Protein AF-A0A956PQV0-F1 (afdb_monomer_lite)

pLDDT: mean 82.9, std 17.8, range [40.22, 97.06]

Sequence (103 aa):
MRRLTGLWLLAAFLFLIIPAAASTWRSTSGNIFNFQPNGGVTVYHPNGTQSQGTWWWITQNQQFGYNLQGFNGHATVTLQPRGGAVVQWPGQRSEHWTMVSDK

Secondary structure (DSSP, 8-state):
--------SS-S----------EEEEETTS-EEEE-TTSEEEEE-TTS-EEEEEEEEEETTTEEEEEETT-SS-EEEEE-TTSEEEEE-TTS--EEEEEEEE-

Structure (mmCIF, N/CA/C/O backbone):
data_AF-A0A956PQV0-F1
#
_entry.id   AF-A0A956PQV0-F1
#
loop_
_atom_site.group_PDB
_atom_site.id
_atom_site.type_symbol
_atom_site.label_atom_id
_atom_site.label_alt_id
_atom_site.label_comp_id
_atom_site.label_asym_id
_atom_site.label_entity_id
_atom_site.label_seq_id
_atom_site.pdbx_PDB_ins_code
_atom_site.Cartn_x
_atom_site.Cartn_y
_atom_site.Cartn_z
_atom_site.occupancy
_atom_site.B_iso_or_equiv
_atom_site.auth_seq_id
_atom_site.auth_comp_id
_atom_site.auth_asym_id
_atom_site.auth_atom_id
_atom_site.pdbx_PDB_model_num
ATOM 1 N N . MET A 1 1 ? -56.948 23.143 13.965 1.00 40.22 1 MET A N 1
ATOM 2 C CA . MET A 1 1 ? -56.374 21.823 14.324 1.00 40.22 1 MET A CA 1
ATOM 3 C C . MET A 1 1 ? -55.228 21.548 13.350 1.00 40.22 1 MET A C 1
ATOM 5 O O . MET A 1 1 ? -55.480 21.579 12.160 1.00 40.22 1 MET A O 1
ATOM 9 N N . ARG A 1 2 ? -53.959 21.643 13.795 1.00 47.41 2 ARG A N 1
ATOM 10 C CA . ARG A 1 2 ? -52.979 20.524 13.873 1.00 47.41 2 ARG A CA 1
ATOM 11 C C . ARG A 1 2 ? -52.917 19.705 12.559 1.00 47.41 2 ARG A C 1
ATOM 13 O O . ARG A 1 2 ? -53.908 19.072 12.239 1.00 47.41 2 ARG A O 1
ATOM 20 N N . ARG A 1 3 ? -51.804 19.589 11.819 1.00 45.72 3 ARG A N 1
ATOM 21 C CA . ARG A 1 3 ? -50.404 19.377 12.245 1.00 45.72 3 ARG A CA 1
ATOM 22 C C . ARG A 1 3 ? -49.398 19.843 11.172 1.00 45.72 3 ARG A C 1
ATOM 24 O O . ARG A 1 3 ? -49.602 19.605 9.989 1.00 45.72 3 ARG A O 1
ATOM 31 N N . LEU A 1 4 ? -48.297 20.443 11.634 1.00 57.50 4 LEU A N 1
ATOM 32 C CA . LEU A 1 4 ? -46.980 20.421 10.985 1.00 57.50 4 LEU A CA 1
ATOM 33 C C . LEU A 1 4 ? -46.563 18.965 10.729 1.00 57.50 4 LEU A C 1
ATOM 35 O O . LEU A 1 4 ? -46.774 18.174 11.641 1.00 57.50 4 LEU A O 1
ATOM 39 N N . THR A 1 5 ? -45.946 18.654 9.580 1.00 56.94 5 THR A N 1
ATOM 40 C CA . THR A 1 5 ? -44.813 17.704 9.414 1.00 56.94 5 THR A CA 1
ATOM 41 C C . THR A 1 5 ? -44.688 17.258 7.957 1.00 56.94 5 THR A C 1
ATOM 43 O O . THR A 1 5 ? -45.496 16.473 7.474 1.00 56.94 5 THR A O 1
ATOM 46 N N . GLY A 1 6 ? -43.637 17.701 7.274 1.00 49.19 6 GLY A N 1
ATOM 47 C CA . GLY A 1 6 ? -43.245 17.132 5.980 1.00 49.19 6 GLY A CA 1
ATOM 48 C C . GLY A 1 6 ? -41.873 17.589 5.493 1.00 49.19 6 GLY A C 1
ATOM 49 O O . GLY A 1 6 ? -41.570 17.467 4.317 1.00 49.19 6 GLY A O 1
ATOM 50 N N . LEU A 1 7 ? -41.058 18.146 6.391 1.00 54.50 7 LEU A N 1
ATOM 51 C CA . LEU A 1 7 ? -39.759 18.740 6.091 1.00 54.50 7 LEU A CA 1
ATOM 52 C C . LEU A 1 7 ? -38.656 17.895 6.747 1.00 54.50 7 LEU A C 1
ATOM 54 O O . LEU A 1 7 ? -37.905 18.402 7.563 1.00 54.50 7 LEU A O 1
ATOM 58 N N . TRP A 1 8 ? -38.629 16.581 6.486 1.00 50.22 8 TRP A N 1
ATOM 59 C CA . TRP A 1 8 ? -37.704 15.658 7.175 1.00 50.22 8 TRP A CA 1
ATOM 60 C C . TRP A 1 8 ? -37.266 14.432 6.355 1.00 50.22 8 TRP A C 1
ATOM 62 O O . TRP A 1 8 ? -37.065 13.370 6.926 1.00 50.22 8 TRP A O 1
ATOM 72 N N . LEU A 1 9 ? -37.089 14.530 5.033 1.00 47.81 9 LEU A N 1
ATOM 73 C CA . LEU A 1 9 ? -36.516 13.409 4.253 1.00 47.81 9 LEU A CA 1
ATOM 74 C C . LEU A 1 9 ? -35.488 13.822 3.184 1.00 47.81 9 LE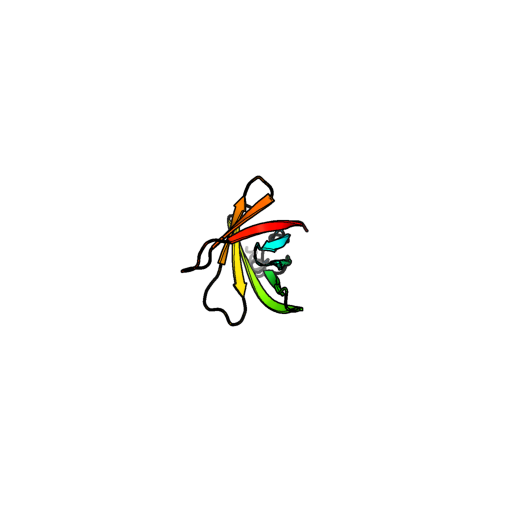U A C 1
ATOM 76 O O . LEU A 1 9 ? -35.174 13.039 2.297 1.00 47.81 9 LEU A O 1
ATOM 80 N N . LEU A 1 10 ? -34.905 15.021 3.288 1.00 47.31 10 LEU A N 1
ATOM 81 C CA . LEU A 1 10 ? -33.786 15.457 2.432 1.00 47.31 10 LEU A CA 1
ATOM 82 C C . LEU A 1 10 ? -32.481 15.668 3.225 1.00 47.31 10 LEU A C 1
ATOM 84 O O . LEU A 1 10 ? -31.657 16.504 2.878 1.00 47.31 10 LEU A O 1
ATOM 88 N N . ALA A 1 11 ? -32.302 14.923 4.319 1.00 49.47 11 ALA A N 1
ATOM 89 C CA . ALA A 1 11 ? -31.174 15.069 5.245 1.00 49.47 11 ALA A CA 1
ATOM 90 C C . ALA A 1 11 ? -30.426 13.745 5.503 1.00 49.47 11 ALA A C 1
ATOM 92 O O . ALA A 1 11 ? -29.937 13.518 6.604 1.00 49.47 11 ALA A O 1
ATOM 93 N N . ALA A 1 12 ? -30.348 12.853 4.509 1.00 47.56 12 ALA A N 1
ATOM 94 C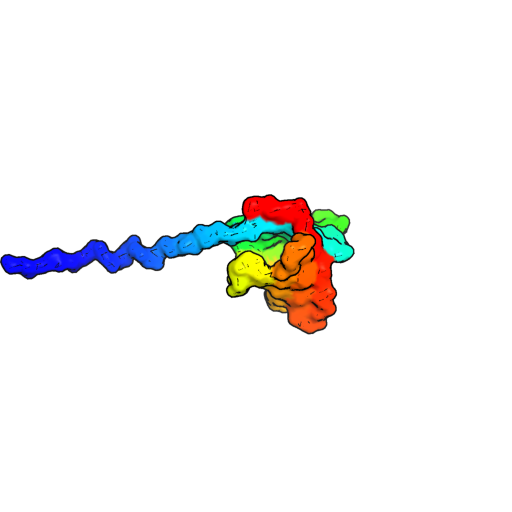 CA . ALA A 1 12 ? -29.678 11.552 4.651 1.00 47.56 12 ALA A CA 1
ATOM 95 C C . ALA A 1 12 ? -28.656 11.244 3.539 1.00 47.56 12 ALA A C 1
ATOM 97 O O . ALA A 1 12 ? -28.340 10.087 3.294 1.00 47.56 12 ALA A O 1
ATOM 98 N N . PHE A 1 13 ? -28.130 12.272 2.865 1.00 48.03 13 PHE A N 1
ATOM 99 C CA . PHE A 1 13 ? -27.017 12.137 1.911 1.00 48.03 13 PHE A CA 1
ATOM 100 C C . PHE A 1 13 ? -25.871 13.114 2.206 1.00 48.03 13 PHE A C 1
ATOM 102 O O . PHE A 1 13 ? -25.095 13.482 1.330 1.00 48.03 13 PHE A O 1
ATOM 109 N N . LEU A 1 14 ? -25.725 13.515 3.470 1.00 46.09 14 LEU A N 1
ATOM 110 C CA . LEU A 1 14 ? -24.415 13.911 3.968 1.00 46.09 14 LEU A CA 1
ATOM 111 C C . LEU A 1 14 ? -23.615 12.618 4.119 1.00 46.09 14 LEU A C 1
ATOM 113 O O . LEU A 1 14 ? -23.613 11.994 5.178 1.00 46.09 14 LEU A O 1
ATOM 117 N N . PHE A 1 15 ? -22.953 12.204 3.034 1.00 45.59 15 PHE A N 1
ATOM 118 C CA . PHE A 1 15 ? -21.694 11.486 3.173 1.00 45.59 15 PHE A CA 1
ATOM 119 C C . PHE A 1 15 ? -20.888 12.306 4.174 1.00 45.59 15 PHE A C 1
ATOM 121 O O . PHE A 1 15 ? -20.468 13.420 3.865 1.00 45.59 15 PHE A O 1
ATOM 128 N N . LEU A 1 16 ? -20.755 11.807 5.402 1.00 40.22 16 LEU A N 1
ATOM 129 C CA . LEU A 1 16 ? -19.700 12.241 6.293 1.00 40.22 16 LEU A CA 1
ATOM 130 C C . LEU A 1 16 ? -18.419 12.018 5.496 1.00 40.22 16 LEU A C 1
ATOM 132 O O . LEU A 1 16 ? -17.934 10.894 5.381 1.00 40.22 16 LEU A O 1
ATOM 136 N N . ILE A 1 17 ? -17.926 13.087 4.877 1.00 48.28 17 ILE A N 1
ATOM 137 C CA . ILE A 1 17 ? -16.591 13.159 4.313 1.00 48.28 17 ILE A CA 1
ATOM 138 C C . ILE A 1 17 ? -15.694 13.156 5.545 1.00 48.28 17 ILE A C 1
ATOM 140 O O . ILE A 1 17 ? -15.275 14.200 6.034 1.00 48.28 17 ILE A O 1
ATOM 144 N N . ILE A 1 18 ? -15.511 11.976 6.140 1.00 49.38 18 ILE A N 1
ATOM 145 C CA . ILE A 1 18 ? -14.479 11.773 7.141 1.00 49.38 18 ILE A CA 1
ATOM 146 C C . ILE A 1 18 ? -13.200 12.098 6.376 1.00 49.38 18 ILE A C 1
ATOM 148 O O . ILE A 1 18 ? -12.959 11.446 5.356 1.00 49.38 18 ILE A O 1
ATOM 152 N N . PRO A 1 19 ? -12.425 13.121 6.774 1.00 48.22 19 PRO A N 1
ATOM 153 C CA . PRO A 1 19 ? -11.162 13.408 6.121 1.00 48.22 19 PRO A CA 1
ATOM 154 C C . PRO A 1 19 ? -10.305 12.153 6.261 1.00 48.22 19 PRO A C 1
ATOM 156 O O . PRO A 1 19 ? -9.814 11.823 7.340 1.00 48.22 19 PRO A O 1
ATOM 159 N N . ALA A 1 20 ? -10.219 11.380 5.183 1.00 56.56 20 ALA A N 1
ATOM 160 C CA . ALA A 1 20 ? -9.394 10.200 5.143 1.00 56.56 20 ALA A CA 1
ATOM 161 C C . ALA A 1 20 ? -7.962 10.733 5.157 1.00 56.56 20 ALA A C 1
ATOM 163 O O . ALA A 1 20 ? -7.549 11.338 4.171 1.00 56.56 20 ALA A O 1
ATOM 164 N N . ALA A 1 21 ? -7.267 10.606 6.297 1.00 67.94 21 ALA A N 1
ATOM 165 C CA . ALA A 1 21 ? -5.922 11.148 6.478 1.00 67.94 21 ALA A CA 1
ATOM 166 C C . ALA A 1 21 ? -5.003 10.599 5.379 1.00 67.94 21 ALA A C 1
ATOM 168 O O . ALA A 1 21 ? -4.585 9.438 5.392 1.00 67.94 21 ALA A O 1
ATOM 169 N N . ALA A 1 22 ? -4.806 11.429 4.362 1.00 80.69 22 ALA A N 1
ATOM 170 C CA . ALA A 1 22 ? -4.087 11.096 3.158 1.00 80.69 22 ALA A CA 1
ATOM 171 C C . ALA A 1 22 ? -2.600 11.066 3.486 1.00 80.69 22 ALA A C 1
ATOM 173 O O . ALA A 1 22 ? -2.107 11.815 4.324 1.00 80.69 22 ALA A O 1
ATOM 174 N N . SER A 1 23 ? -1.869 10.157 2.862 1.00 89.62 23 SER A N 1
ATOM 175 C CA . SER A 1 23 ? -0.460 9.969 3.181 1.00 89.62 23 SER A CA 1
ATOM 176 C C . SER A 1 23 ? 0.282 9.384 1.997 1.00 89.62 23 SER A C 1
ATOM 178 O O . SER A 1 23 ? -0.298 8.758 1.105 1.00 89.62 23 SER A O 1
ATOM 180 N N . THR A 1 24 ? 1.586 9.613 1.987 1.00 93.88 24 THR A N 1
ATOM 181 C CA . THR A 1 24 ? 2.498 9.048 1.004 1.00 93.88 24 THR A CA 1
ATOM 182 C C . THR A 1 24 ? 3.388 8.030 1.695 1.00 93.88 24 THR A C 1
ATOM 184 O O . THR A 1 24 ? 4.023 8.343 2.700 1.00 93.88 24 THR A O 1
ATOM 187 N N . TRP A 1 25 ? 3.467 6.823 1.143 1.00 94.75 25 TRP A N 1
ATOM 188 C CA . TRP A 1 25 ? 4.261 5.722 1.685 1.00 94.75 25 TRP A CA 1
ATOM 189 C C . TRP A 1 25 ? 5.243 5.200 0.654 1.00 94.75 25 TRP A C 1
ATOM 191 O O . TRP A 1 25 ? 4.946 5.152 -0.538 1.00 94.75 25 TRP A O 1
ATOM 201 N N . ARG A 1 26 ? 6.405 4.754 1.120 1.00 95.06 26 ARG A N 1
ATOM 202 C CA . ARG A 1 26 ? 7.395 4.063 0.300 1.00 95.06 26 ARG A CA 1
ATOM 203 C C . ARG A 1 26 ? 7.522 2.619 0.756 1.00 95.06 26 ARG A C 1
ATOM 205 O O . ARG A 1 26 ? 7.795 2.361 1.925 1.00 95.06 26 ARG A O 1
ATOM 212 N N . SER A 1 27 ? 7.363 1.699 -0.184 1.00 94.31 27 SER A N 1
ATOM 213 C CA . SER A 1 27 ? 7.609 0.270 0.030 1.00 94.31 27 SER A CA 1
ATOM 214 C C . SER A 1 27 ? 9.097 -0.076 -0.021 1.00 94.31 27 SER A C 1
ATOM 216 O O . SER A 1 27 ? 9.897 0.638 -0.632 1.00 94.31 27 SER A O 1
ATOM 218 N N . THR A 1 28 ? 9.468 -1.217 0.563 1.00 92.19 28 THR A N 1
ATOM 219 C CA . THR A 1 28 ? 10.821 -1.793 0.460 1.00 92.19 28 THR A CA 1
ATOM 220 C C . THR A 1 28 ? 11.240 -2.093 -0.979 1.00 92.19 28 THR A C 1
ATOM 222 O O . THR A 1 28 ? 12.423 -2.004 -1.293 1.00 92.19 28 THR A O 1
ATOM 225 N N . SER A 1 29 ? 10.288 -2.396 -1.866 1.00 90.31 29 SER A N 1
ATOM 226 C CA . SER A 1 29 ? 10.520 -2.603 -3.303 1.00 90.31 29 SER A CA 1
ATOM 227 C C . SER A 1 29 ? 10.687 -1.296 -4.091 1.00 90.31 29 SER A C 1
ATOM 229 O O . SER A 1 29 ? 10.971 -1.323 -5.286 1.00 90.31 29 SER A O 1
ATOM 231 N N . GLY A 1 30 ? 10.547 -0.140 -3.435 1.00 91.69 30 GLY A N 1
ATOM 232 C CA . GLY A 1 30 ? 10.771 1.176 -4.029 1.00 91.69 30 GLY A CA 1
ATOM 233 C C . GLY A 1 30 ? 9.539 1.813 -4.669 1.00 91.69 30 GLY A C 1
ATOM 234 O O . GLY A 1 30 ? 9.642 2.945 -5.134 1.00 91.69 30 GLY A O 1
ATOM 235 N N . ASN A 1 31 ? 8.377 1.153 -4.655 1.00 95.56 31 ASN A N 1
ATOM 236 C CA . ASN A 1 31 ? 7.122 1.778 -5.077 1.00 95.56 31 ASN A CA 1
ATOM 237 C C . ASN A 1 31 ? 6.710 2.886 -4.098 1.00 95.56 31 ASN A C 1
ATOM 239 O O . ASN A 1 31 ? 6.861 2.718 -2.880 1.00 95.56 31 ASN A O 1
ATOM 2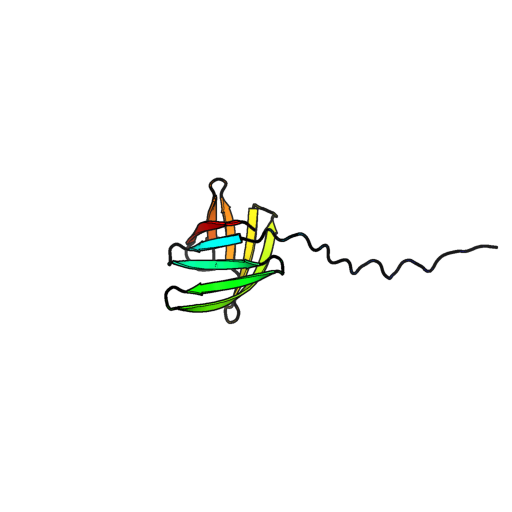43 N N . ILE A 1 32 ? 6.143 3.971 -4.628 1.00 96.69 32 ILE A N 1
ATOM 244 C CA . ILE A 1 32 ? 5.579 5.082 -3.852 1.00 96.69 32 ILE A CA 1
ATOM 245 C C . ILE A 1 32 ? 4.057 5.045 -3.970 1.00 96.69 32 ILE A C 1
ATOM 247 O O . ILE A 1 32 ? 3.521 5.137 -5.069 1.00 96.69 32 ILE A O 1
ATOM 251 N N . PHE A 1 33 ? 3.370 4.950 -2.838 1.00 96.38 33 PHE A N 1
ATOM 252 C CA . PHE A 1 33 ? 1.916 4.938 -2.734 1.00 96.38 33 PHE A CA 1
ATOM 253 C C . PHE A 1 33 ? 1.442 6.303 -2.259 1.00 96.38 33 PHE A C 1
ATOM 255 O O . PHE A 1 33 ? 1.788 6.729 -1.162 1.00 96.38 33 PHE A O 1
ATOM 262 N N . ASN A 1 34 ? 0.655 6.985 -3.081 1.00 95.56 34 ASN A N 1
ATOM 263 C CA . ASN A 1 34 ? 0.071 8.284 -2.784 1.00 95.56 34 ASN A CA 1
ATOM 264 C C . ASN A 1 34 ? -1.434 8.112 -2.557 1.00 95.56 34 ASN A C 1
ATOM 266 O O . ASN A 1 34 ? -2.199 7.988 -3.520 1.00 95.56 34 ASN A O 1
ATOM 270 N N . PHE A 1 35 ? -1.843 8.087 -1.290 1.00 94.50 35 PHE A N 1
ATOM 271 C CA . PHE A 1 35 ? -3.242 8.011 -0.879 1.00 94.50 35 PHE A CA 1
ATOM 272 C C . PHE A 1 35 ? -3.840 9.414 -0.829 1.00 94.50 35 PHE A C 1
ATOM 274 O O . PHE A 1 35 ? -3.221 10.348 -0.320 1.00 94.50 35 PHE A O 1
ATOM 281 N N . GLN A 1 36 ? -5.036 9.573 -1.385 1.00 93.06 36 GLN A N 1
ATOM 282 C CA . GLN A 1 36 ? -5.704 10.859 -1.566 1.00 93.06 36 GLN A CA 1
ATOM 283 C C . GLN A 1 36 ? -6.964 10.944 -0.689 1.00 93.06 36 GLN A C 1
ATOM 285 O O . GLN A 1 36 ? -7.642 9.930 -0.522 1.00 93.06 36 GLN A O 1
ATOM 290 N N . PRO A 1 37 ? -7.349 12.131 -0.181 1.00 88.94 37 PRO A N 1
ATOM 291 C CA . PRO A 1 37 ? -8.511 12.261 0.709 1.00 88.94 37 PRO A CA 1
ATOM 292 C C . PRO A 1 37 ? -9.841 11.824 0.078 1.00 88.94 37 PRO A C 1
ATOM 294 O O . PRO A 1 37 ? -10.783 11.487 0.785 1.00 88.94 37 PRO A O 1
ATOM 297 N N . ASN A 1 38 ? -9.918 11.812 -1.255 1.00 88.31 38 ASN A N 1
ATOM 298 C CA . ASN A 1 38 ? -11.083 11.368 -2.025 1.00 88.31 38 ASN A CA 1
ATOM 299 C C . ASN A 1 38 ? -11.223 9.831 -2.114 1.00 88.31 38 ASN A C 1
ATOM 301 O O . ASN A 1 38 ? -12.083 9.351 -2.847 1.00 88.31 38 ASN A O 1
ATOM 305 N N . GLY A 1 39 ? -10.367 9.061 -1.433 1.00 91.06 39 GLY A N 1
ATOM 306 C CA . GLY A 1 39 ? -10.369 7.596 -1.487 1.00 91.06 39 GLY A CA 1
ATOM 307 C C . GLY A 1 39 ? -9.605 7.008 -2.676 1.00 91.06 39 GLY A C 1
ATOM 308 O O . GLY A 1 39 ? -9.611 5.794 -2.857 1.00 91.06 39 GLY A O 1
ATOM 309 N N . GLY A 1 40 ? -8.924 7.826 -3.483 1.00 95.69 40 GLY A N 1
ATOM 310 C CA . GLY A 1 40 ? -8.050 7.366 -4.563 1.00 95.69 40 GLY A CA 1
ATOM 311 C C . GLY A 1 40 ? -6.645 7.008 -4.078 1.00 95.69 40 GLY A C 1
ATOM 312 O O . GLY A 1 40 ? -6.110 7.638 -3.164 1.00 95.69 40 GLY A O 1
ATOM 313 N N . VAL A 1 41 ? -6.019 6.014 -4.707 1.00 96.06 41 VAL A N 1
ATOM 314 C CA . VAL A 1 41 ? -4.584 5.738 -4.555 1.00 96.06 41 VAL A CA 1
ATOM 315 C C . VAL A 1 41 ? -3.903 5.730 -5.917 1.00 96.06 41 VAL A C 1
ATOM 317 O O . VAL A 1 41 ? -4.423 5.183 -6.890 1.00 96.06 41 VAL A O 1
ATOM 320 N N . THR A 1 42 ? -2.717 6.328 -5.979 1.00 97.06 42 THR A N 1
ATOM 321 C CA . THR A 1 42 ? -1.811 6.233 -7.126 1.00 97.06 42 THR A CA 1
ATOM 322 C C . THR A 1 42 ? -0.501 5.612 -6.673 1.00 97.06 42 THR A C 1
ATOM 324 O O . THR A 1 42 ? 0.073 6.042 -5.673 1.00 97.06 42 THR A O 1
ATOM 327 N N . VAL A 1 43 ? -0.027 4.609 -7.404 1.00 96.88 43 VAL A N 1
ATOM 328 C CA . VAL A 1 43 ? 1.242 3.926 -7.145 1.00 96.88 43 VAL A CA 1
ATOM 329 C C . VAL A 1 43 ? 2.220 4.282 -8.249 1.00 96.88 43 VAL A C 1
ATOM 331 O O . VAL A 1 43 ? 1.926 4.052 -9.419 1.00 96.88 43 VAL A O 1
ATOM 334 N N . TYR A 1 44 ? 3.376 4.820 -7.879 1.00 96.94 44 TYR A N 1
ATOM 335 C CA . TYR A 1 44 ? 4.489 5.077 -8.788 1.00 96.94 44 TYR A CA 1
ATOM 336 C C . TYR A 1 44 ? 5.506 3.952 -8.655 1.00 96.94 44 TYR A C 1
ATOM 338 O O . TYR A 1 44 ? 6.042 3.714 -7.567 1.00 96.94 44 TYR A O 1
ATOM 346 N N . HIS A 1 45 ? 5.763 3.262 -9.760 1.00 96.38 45 HIS A N 1
ATOM 347 C CA . HIS A 1 45 ? 6.685 2.139 -9.806 1.00 96.38 45 HIS A CA 1
ATOM 348 C C . HIS A 1 45 ? 8.108 2.603 -10.161 1.00 96.38 45 HIS A C 1
ATOM 350 O O . HIS A 1 45 ? 8.267 3.562 -10.920 1.00 96.38 45 HIS A O 1
ATOM 356 N N . PRO A 1 46 ? 9.165 1.907 -9.695 1.00 94.94 46 PRO A N 1
ATOM 357 C CA . PRO A 1 46 ? 10.554 2.243 -10.032 1.00 94.94 46 PRO A CA 1
ATOM 358 C C . PRO A 1 46 ? 10.863 2.254 -11.536 1.00 94.94 46 PRO A C 1
ATOM 360 O O . PRO A 1 46 ? 11.787 2.931 -11.971 1.00 94.94 46 PRO A O 1
ATOM 363 N N . ASN A 1 47 ? 10.086 1.520 -12.336 1.00 95.06 47 ASN A N 1
ATOM 364 C CA . ASN A 1 47 ? 10.209 1.479 -13.795 1.00 95.06 47 ASN A CA 1
ATOM 365 C C . ASN A 1 47 ? 9.524 2.668 -14.507 1.00 95.06 47 ASN A C 1
ATOM 367 O O . ASN A 1 47 ? 9.437 2.669 -15.732 1.00 95.06 47 ASN A O 1
ATOM 371 N N . GLY A 1 48 ? 8.993 3.644 -13.762 1.00 93.69 48 GLY A N 1
ATOM 372 C CA . GLY A 1 48 ? 8.318 4.830 -14.295 1.00 93.69 48 GLY A CA 1
ATOM 373 C C . GLY A 1 48 ? 6.837 4.640 -14.639 1.00 93.69 48 GLY A C 1
ATOM 374 O O . GLY A 1 48 ? 6.174 5.608 -15.007 1.00 93.69 48 GLY A O 1
ATOM 375 N N . THR A 1 49 ? 6.291 3.428 -14.502 1.00 96.50 49 THR A N 1
ATOM 376 C CA . THR A 1 49 ? 4.857 3.174 -14.719 1.00 96.50 49 THR A CA 1
ATOM 377 C C . THR A 1 49 ? 4.016 3.566 -13.505 1.00 96.50 49 THR A C 1
ATOM 379 O O . THR A 1 49 ? 4.537 3.787 -12.406 1.00 96.50 49 THR A O 1
ATOM 382 N N . GLN A 1 50 ? 2.698 3.654 -13.702 1.00 96.69 50 GLN A N 1
ATOM 383 C CA . GLN A 1 50 ? 1.750 3.997 -12.647 1.00 96.69 50 GLN A CA 1
ATOM 384 C C . GLN A 1 50 ? 0.581 3.019 -12.603 1.00 96.69 50 GLN A C 1
ATOM 386 O O . GLN A 1 50 ? 0.069 2.612 -13.645 1.00 96.69 50 GLN A O 1
ATOM 391 N N . SER A 1 51 ? 0.131 2.718 -11.387 1.00 96.44 51 SER A N 1
ATOM 392 C CA . SER A 1 51 ? -1.119 2.002 -11.125 1.00 96.44 51 SER A CA 1
ATOM 393 C C . SER A 1 51 ? -2.069 2.887 -10.329 1.00 96.44 51 SER A C 1
ATOM 395 O O . SER A 1 51 ? -1.639 3.734 -9.544 1.00 96.44 51 SER A O 1
ATOM 397 N N . GLN A 1 52 ? -3.371 2.695 -10.518 1.00 97.06 52 GLN A N 1
ATOM 398 C CA . GLN A 1 52 ? -4.409 3.454 -9.822 1.00 97.06 52 GLN A CA 1
ATOM 399 C C . GLN A 1 52 ? -5.352 2.520 -9.080 1.00 97.06 52 GLN A C 1
ATOM 401 O O . GLN A 1 52 ? -5.464 1.340 -9.410 1.00 97.06 52 GLN A O 1
ATOM 406 N N . GLY A 1 53 ? -6.038 3.049 -8.077 1.00 96.00 53 GLY A N 1
ATOM 407 C CA . GLY A 1 53 ? -6.897 2.251 -7.227 1.00 96.00 53 GLY A CA 1
ATOM 408 C C . GLY A 1 53 ? -7.735 3.070 -6.264 1.00 96.00 53 GLY A C 1
ATOM 409 O O . GLY A 1 53 ? -7.784 4.301 -6.337 1.00 96.00 53 GLY A O 1
ATOM 410 N N . THR A 1 54 ? -8.355 2.364 -5.330 1.00 95.38 54 THR A N 1
ATOM 411 C CA . THR A 1 54 ? -9.124 2.946 -4.231 1.00 95.38 54 THR A CA 1
ATOM 412 C C . THR A 1 54 ? -8.576 2.496 -2.885 1.00 95.38 54 THR A C 1
ATOM 414 O O . THR A 1 54 ? -7.926 1.454 -2.779 1.00 95.38 54 THR A O 1
ATOM 417 N N . TRP A 1 55 ? -8.833 3.281 -1.846 1.00 94.94 55 TRP A N 1
ATOM 418 C CA . TRP A 1 55 ? -8.468 2.961 -0.472 1.00 94.94 55 TRP A CA 1
ATOM 419 C C . TRP A 1 55 ? -9.535 3.440 0.512 1.00 94.94 55 TRP A C 1
ATOM 421 O O . TRP A 1 55 ? -10.354 4.306 0.198 1.00 94.94 55 TRP A O 1
ATOM 431 N N . TRP A 1 56 ? -9.535 2.847 1.701 1.00 92.88 56 TRP A N 1
ATOM 432 C CA . TRP A 1 56 ? -10.485 3.147 2.769 1.00 92.88 56 TRP A CA 1
ATOM 433 C C . TRP A 1 56 ? -9.887 2.808 4.133 1.00 92.88 56 TRP A C 1
ATOM 435 O O . TRP A 1 56 ? -9.071 1.895 4.258 1.00 92.88 56 TRP A O 1
ATOM 445 N N . TRP A 1 57 ? -10.324 3.499 5.184 1.00 91.88 57 TRP A N 1
ATOM 446 C CA . TRP A 1 57 ? -10.005 3.090 6.550 1.00 91.88 57 TRP A CA 1
ATOM 447 C C . TRP A 1 57 ? -10.763 1.812 6.918 1.00 91.88 57 TRP A C 1
ATOM 449 O O . TRP A 1 57 ? -11.965 1.709 6.690 1.00 91.88 57 TRP A O 1
ATOM 459 N N . ILE A 1 58 ? -10.053 0.854 7.512 1.00 91.94 58 ILE A N 1
ATOM 460 C CA . ILE A 1 58 ? -10.638 -0.310 8.191 1.00 91.94 58 ILE A CA 1
ATOM 461 C C . ILE A 1 58 ? -10.864 0.074 9.656 1.00 91.94 58 ILE A C 1
ATOM 463 O O . ILE A 1 58 ? -11.984 0.017 10.155 1.00 91.94 58 ILE A O 1
ATOM 467 N N . THR A 1 59 ? -9.802 0.571 10.296 1.00 90.31 59 THR A N 1
ATOM 468 C CA . THR A 1 59 ? -9.813 1.145 11.644 1.00 90.31 59 THR A CA 1
ATOM 469 C C . THR A 1 59 ? -9.082 2.478 11.596 1.00 90.31 59 THR A C 1
ATOM 471 O O . THR A 1 59 ? -7.896 2.531 11.262 1.00 90.31 59 THR A O 1
ATOM 474 N N . GLN A 1 60 ? -9.782 3.566 11.910 1.00 84.38 60 GLN A N 1
ATOM 475 C CA . GLN A 1 60 ? -9.264 4.924 11.755 1.00 84.38 60 GLN A CA 1
ATOM 476 C C . GLN A 1 60 ? -7.908 5.107 12.455 1.00 84.38 60 GLN A C 1
ATOM 478 O O . GLN A 1 60 ? -7.741 4.727 13.613 1.00 84.38 60 GLN A O 1
ATOM 483 N N . ASN A 1 61 ? -6.937 5.681 11.738 1.00 82.69 61 ASN A N 1
ATOM 484 C CA . ASN A 1 61 ? -5.568 5.940 12.206 1.00 82.69 61 ASN A CA 1
ATOM 485 C C . ASN A 1 61 ? -4.776 4.696 12.656 1.00 82.69 61 ASN A C 1
ATOM 487 O O . ASN A 1 61 ? -3.723 4.834 13.275 1.00 82.69 61 ASN A O 1
ATOM 491 N N . GLN A 1 62 ? -5.247 3.486 12.346 1.00 89.75 62 GLN A N 1
ATOM 492 C CA . GLN A 1 62 ? -4.562 2.238 12.695 1.00 89.75 62 GLN A CA 1
ATOM 493 C C . GLN A 1 62 ? -4.399 1.319 11.491 1.00 89.75 62 GLN A C 1
ATOM 495 O O . GLN A 1 62 ? -3.316 0.780 11.272 1.00 89.75 62 GLN A O 1
ATOM 500 N N . GLN A 1 63 ? -5.464 1.126 10.715 1.00 93.44 63 GLN A N 1
ATOM 501 C CA . GLN A 1 63 ? -5.481 0.187 9.603 1.00 93.44 63 GLN A CA 1
ATOM 502 C C . GLN A 1 63 ? -6.308 0.710 8.441 1.00 93.44 63 GLN A C 1
ATOM 504 O O . GLN A 1 63 ? -7.448 1.139 8.623 1.00 93.44 63 GLN A O 1
ATOM 509 N N . PHE A 1 64 ? -5.775 0.597 7.234 1.00 94.44 64 PHE A N 1
ATOM 510 C CA . PHE A 1 64 ? -6.502 0.920 6.015 1.00 94.44 64 PHE A CA 1
ATOM 511 C C . 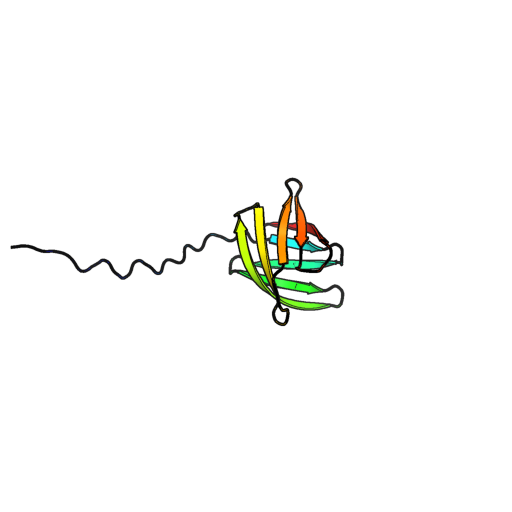PHE A 1 64 ? -6.323 -0.173 4.966 1.00 94.44 64 PHE A C 1
ATOM 513 O O . PHE A 1 64 ? -5.330 -0.901 4.961 1.00 94.44 64 PHE A O 1
ATOM 520 N N . GLY A 1 65 ? -7.318 -0.304 4.098 1.00 95.50 65 GLY A N 1
ATOM 521 C CA . GLY A 1 65 ? -7.300 -1.200 2.956 1.00 95.50 65 GLY A CA 1
ATOM 522 C C . GLY A 1 65 ? -7.068 -0.424 1.670 1.00 95.50 65 GLY A C 1
ATOM 523 O O . GLY A 1 65 ? -7.452 0.743 1.572 1.00 95.50 65 GLY A O 1
ATOM 524 N N . TYR A 1 66 ? -6.460 -1.064 0.675 1.00 95.38 66 TYR A N 1
ATOM 525 C CA . TYR A 1 66 ? -6.447 -0.535 -0.686 1.00 95.38 66 TYR A CA 1
ATOM 526 C C . TYR A 1 66 ? -6.546 -1.644 -1.727 1.00 95.38 66 TYR A C 1
ATOM 528 O O . TYR A 1 66 ? -6.107 -2.773 -1.506 1.00 95.38 66 TYR A O 1
ATOM 536 N N . ASN A 1 67 ? -7.105 -1.301 -2.880 1.00 95.62 67 ASN A N 1
ATOM 537 C CA . ASN A 1 67 ? -7.173 -2.161 -4.050 1.00 95.62 67 ASN A CA 1
ATOM 538 C C . ASN A 1 67 ? -6.666 -1.398 -5.278 1.00 95.62 67 ASN A C 1
ATOM 540 O O . ASN A 1 67 ? -6.941 -0.208 -5.419 1.00 95.62 67 ASN A O 1
ATOM 544 N N . LEU A 1 68 ? -5.952 -2.083 -6.168 1.00 94.69 68 LEU A N 1
ATOM 545 C CA . LEU A 1 68 ? -5.466 -1.547 -7.434 1.00 94.69 68 LEU A CA 1
ATOM 546 C C . LEU A 1 68 ? -6.307 -2.091 -8.589 1.00 94.69 68 LEU A C 1
ATOM 548 O O . LEU A 1 68 ? -6.675 -3.263 -8.624 1.00 94.69 68 LEU A O 1
ATOM 552 N N . GLN A 1 69 ? -6.592 -1.239 -9.567 1.00 93.44 69 GLN A N 1
ATOM 553 C CA . GLN A 1 69 ? -7.302 -1.635 -10.777 1.00 93.44 69 GLN A CA 1
ATOM 554 C C . GLN A 1 69 ? -6.544 -2.761 -11.491 1.00 93.44 69 GLN A C 1
ATOM 556 O O . GLN A 1 69 ? -5.329 -2.692 -11.663 1.00 93.44 69 GLN A O 1
ATOM 561 N N . GLY A 1 70 ? -7.269 -3.805 -11.900 1.00 86.44 70 GLY A N 1
ATOM 562 C CA . GLY A 1 70 ? -6.685 -4.980 -12.552 1.00 86.44 70 GLY A CA 1
ATOM 563 C C . GLY A 1 70 ? -6.095 -6.028 -11.601 1.00 86.44 70 GLY A C 1
ATOM 564 O O . GLY A 1 70 ? -5.642 -7.066 -12.079 1.00 86.44 70 GLY A O 1
ATOM 565 N N . PHE A 1 71 ? -6.137 -5.813 -10.281 1.00 84.50 71 PHE A N 1
ATOM 566 C CA . PHE A 1 71 ? -5.729 -6.802 -9.282 1.00 84.50 71 PHE A CA 1
ATOM 567 C C . PHE A 1 71 ? -6.944 -7.375 -8.545 1.00 84.50 71 PHE A C 1
ATOM 569 O O . PHE A 1 71 ? -7.838 -6.651 -8.109 1.00 84.50 71 PHE A O 1
ATOM 576 N N . ASN A 1 72 ? -6.973 -8.699 -8.390 1.00 85.00 72 ASN A N 1
ATOM 577 C CA . ASN A 1 72 ? -8.006 -9.375 -7.611 1.00 85.00 72 ASN A CA 1
ATOM 578 C C . ASN A 1 72 ? -7.596 -9.417 -6.138 1.00 85.00 72 ASN A C 1
ATOM 580 O O . ASN A 1 72 ? -6.748 -10.219 -5.748 1.00 85.00 72 ASN A O 1
ATOM 584 N N . GLY A 1 73 ? -8.217 -8.570 -5.320 1.00 88.81 73 GLY A N 1
ATOM 585 C CA . GLY A 1 73 ? -8.053 -8.576 -3.868 1.00 88.81 73 GLY A CA 1
ATOM 586 C C . GLY A 1 73 ? -7.929 -7.176 -3.288 1.00 88.81 73 GLY A C 1
ATOM 587 O O . GLY A 1 73 ? -8.254 -6.188 -3.930 1.00 88.81 73 GLY A O 1
ATOM 588 N N . HIS A 1 74 ? -7.471 -7.095 -2.047 1.00 93.69 74 HIS A N 1
ATOM 589 C CA . HIS A 1 74 ? -7.068 -5.846 -1.419 1.00 93.69 74 HIS A CA 1
ATOM 590 C C . HIS A 1 74 ? -5.890 -6.129 -0.495 1.00 93.69 74 HIS A C 1
ATOM 592 O O . HIS A 1 74 ? -5.784 -7.224 0.063 1.00 93.69 74 HIS A O 1
ATOM 598 N N . ALA A 1 75 ? -5.021 -5.144 -0.318 1.00 95.38 75 ALA A N 1
ATOM 599 C CA . ALA A 1 75 ? -4.033 -5.177 0.744 1.00 95.38 75 ALA A CA 1
ATOM 600 C C . ALA A 1 75 ? -4.606 -4.547 2.007 1.00 95.38 75 ALA A C 1
ATOM 602 O O . ALA A 1 75 ? -5.388 -3.599 1.942 1.00 95.38 75 ALA A O 1
ATOM 603 N N . THR A 1 76 ? -4.155 -5.045 3.152 1.00 96.31 76 THR A N 1
ATOM 604 C CA . THR A 1 76 ? -4.332 -4.385 4.446 1.00 96.31 76 THR A CA 1
ATOM 605 C C . THR A 1 76 ? -3.013 -3.760 4.866 1.00 96.31 76 THR A C 1
ATOM 607 O O . THR A 1 76 ? -1.978 -4.426 4.870 1.00 96.31 76 THR A O 1
ATOM 610 N N . VAL A 1 77 ? -3.054 -2.490 5.244 1.00 95.50 77 VAL A N 1
ATOM 611 C CA . VAL A 1 77 ? -1.922 -1.733 5.771 1.00 95.50 77 VAL A CA 1
ATOM 612 C C . VAL A 1 77 ? -2.172 -1.460 7.245 1.00 95.50 77 VAL A C 1
ATOM 614 O O . VAL A 1 77 ? -3.163 -0.830 7.600 1.00 95.50 77 VAL A O 1
ATOM 617 N N . THR A 1 78 ? -1.273 -1.934 8.105 1.00 95.50 78 THR A N 1
ATOM 618 C CA . THR A 1 78 ? -1.298 -1.684 9.551 1.00 95.50 78 THR A CA 1
ATOM 619 C C . THR A 1 78 ? -0.218 -0.685 9.923 1.00 95.50 78 THR A C 1
ATOM 621 O O . THR A 1 78 ? 0.971 -0.950 9.730 1.00 95.50 78 THR A O 1
ATOM 624 N N . LEU A 1 79 ? -0.634 0.453 10.470 1.00 92.50 79 LEU A N 1
ATOM 625 C CA . LEU A 1 79 ? 0.242 1.523 10.924 1.00 92.50 79 LEU A CA 1
ATOM 626 C C . LEU A 1 79 ? 0.961 1.127 12.209 1.00 92.50 79 LEU A C 1
ATOM 628 O O . LEU A 1 79 ? 0.373 0.561 13.129 1.00 92.50 79 LEU A O 1
ATOM 632 N N . GLN A 1 80 ? 2.246 1.454 12.279 1.00 90.62 80 GLN A N 1
ATOM 633 C CA . GLN A 1 80 ? 3.073 1.229 13.453 1.00 90.62 80 GLN A CA 1
ATOM 634 C C . GLN A 1 80 ? 3.346 2.558 14.173 1.00 90.62 80 GLN A C 1
ATOM 636 O O . GLN A 1 80 ? 3.554 3.577 13.510 1.00 90.62 80 GLN A O 1
ATOM 641 N N . PRO A 1 81 ? 3.469 2.561 15.515 1.00 77.00 81 PRO A N 1
ATOM 642 C CA . PRO A 1 81 ? 3.669 3.779 16.313 1.00 77.00 81 PRO A CA 1
ATOM 643 C C . PRO A 1 81 ? 4.910 4.623 15.968 1.00 77.00 81 PRO A C 1
ATOM 645 O O . PRO A 1 81 ? 5.036 5.743 16.447 1.00 77.00 81 PRO A O 1
ATOM 648 N N . ARG A 1 82 ? 5.855 4.093 15.178 1.00 78.44 82 ARG A N 1
ATOM 649 C CA . ARG A 1 82 ? 7.136 4.737 14.829 1.00 78.44 82 ARG A CA 1
ATOM 650 C C . ARG A 1 82 ? 7.213 5.215 13.369 1.00 78.44 82 ARG A C 1
ATOM 652 O O . ARG A 1 82 ? 8.308 5.341 12.836 1.00 78.44 82 ARG A O 1
ATOM 659 N N . GLY A 1 83 ? 6.072 5.433 12.709 1.00 77.25 83 GLY A N 1
ATOM 660 C CA . GLY A 1 83 ? 6.023 5.949 11.328 1.00 77.25 83 GLY A CA 1
ATOM 661 C C . GLY A 1 83 ? 6.277 4.902 10.233 1.00 77.25 83 GLY A C 1
ATOM 662 O O . GLY A 1 83 ? 6.495 5.248 9.072 1.00 77.25 83 GLY A O 1
ATOM 663 N N . GLY A 1 84 ? 6.248 3.618 10.599 1.00 90.00 84 GLY A N 1
ATOM 664 C CA . GLY A 1 84 ? 6.273 2.497 9.662 1.00 90.00 84 GLY A CA 1
ATOM 665 C C . GLY A 1 84 ? 4.884 1.901 9.453 1.00 90.00 84 GLY A C 1
ATOM 666 O O . GLY A 1 84 ? 3.952 2.190 10.203 1.00 90.00 84 GLY A O 1
ATOM 667 N N . ALA A 1 85 ? 4.752 1.022 8.469 1.00 94.12 85 ALA A N 1
ATOM 668 C CA . ALA 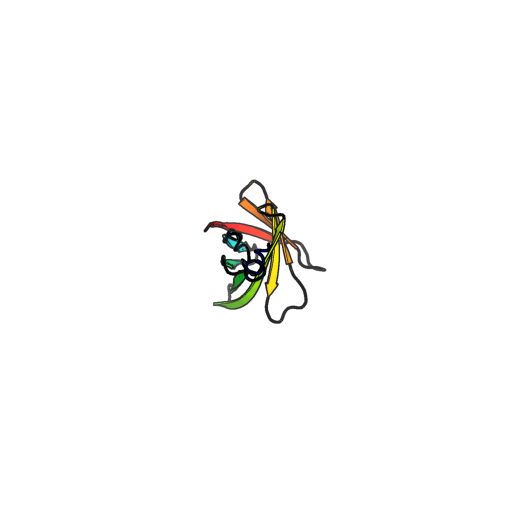A 1 85 ? 3.566 0.197 8.297 1.00 94.12 85 ALA A CA 1
ATOM 669 C C . ALA A 1 85 ? 3.940 -1.229 7.886 1.00 94.12 85 ALA A C 1
ATOM 671 O O . ALA A 1 85 ? 4.993 -1.459 7.289 1.00 94.12 85 ALA A O 1
ATOM 672 N N . VAL A 1 86 ? 3.095 -2.195 8.243 1.00 95.56 86 VAL A N 1
ATOM 673 C CA . VAL A 1 86 ? 3.135 -3.554 7.686 1.00 95.56 86 VAL A CA 1
ATOM 674 C C . VAL A 1 86 ? 2.017 -3.677 6.668 1.00 95.56 86 VAL A C 1
ATOM 676 O O . VAL A 1 86 ? 0.868 -3.374 6.986 1.00 95.56 86 VAL A O 1
ATOM 679 N N . VAL A 1 87 ? 2.343 -4.140 5.470 1.00 95.38 87 VAL A N 1
ATOM 680 C CA . VAL A 1 87 ? 1.381 -4.355 4.392 1.00 95.38 87 VAL A CA 1
ATOM 681 C C . VAL A 1 87 ? 1.256 -5.830 4.114 1.00 95.38 87 VAL A C 1
ATOM 683 O O . VAL A 1 87 ? 2.256 -6.533 3.994 1.00 95.38 87 VAL A O 1
ATOM 686 N N . GLN A 1 88 ? 0.022 -6.298 4.011 1.00 95.25 88 GLN A N 1
ATOM 687 C CA . GLN A 1 88 ? -0.279 -7.693 3.767 1.00 95.25 88 GLN A CA 1
ATOM 688 C C . GLN A 1 88 ? -1.265 -7.825 2.615 1.00 95.25 88 GLN A C 1
ATOM 690 O O . GLN A 1 88 ? -2.389 -7.325 2.681 1.00 95.25 88 GLN A O 1
ATOM 695 N N . TRP A 1 89 ? -0.833 -8.545 1.584 1.00 90.94 89 TRP A N 1
ATOM 696 C CA . TRP A 1 89 ? -1.699 -9.067 0.537 1.00 90.94 89 TRP A CA 1
ATOM 697 C C . TRP A 1 89 ? -2.058 -10.522 0.856 1.00 90.94 89 TRP A C 1
ATOM 699 O O . TRP A 1 89 ? -1.183 -11.285 1.283 1.00 90.94 89 TRP A O 1
ATOM 709 N N . PRO A 1 90 ? -3.317 -10.942 0.652 1.00 85.00 90 PRO A N 1
ATOM 710 C CA . PRO A 1 90 ? -3.708 -12.336 0.812 1.00 85.00 90 PRO A CA 1
ATOM 711 C C . PRO A 1 90 ? -2.806 -13.269 -0.007 1.00 85.00 90 PRO A C 1
ATOM 713 O O . PRO A 1 90 ? -2.630 -13.084 -1.209 1.00 85.00 90 PRO A O 1
ATOM 716 N N . GLY A 1 91 ? -2.212 -14.265 0.654 1.00 84.12 91 GLY A N 1
ATOM 717 C CA . GLY A 1 91 ? -1.326 -15.241 0.009 1.00 84.12 91 GLY A CA 1
ATOM 718 C C . GLY A 1 91 ? 0.081 -14.734 -0.332 1.00 84.12 91 GLY A C 1
ATOM 719 O O . GLY A 1 91 ? 0.855 -15.488 -0.917 1.00 84.12 91 GLY A O 1
ATOM 720 N N . GLN A 1 92 ? 0.442 -13.501 0.039 1.00 86.31 92 GLN A N 1
ATOM 721 C CA . GLN A 1 92 ? 1.789 -12.960 -0.158 1.00 86.31 92 GLN A CA 1
ATOM 722 C C . GLN A 1 92 ? 2.505 -12.711 1.169 1.00 86.31 92 GLN A C 1
ATOM 724 O O . GLN A 1 92 ? 1.897 -12.618 2.238 1.00 86.31 92 GLN A O 1
ATOM 729 N N . ARG A 1 93 ? 3.833 -12.597 1.092 1.00 87.69 93 ARG A N 1
ATOM 730 C CA . ARG A 1 93 ? 4.655 -12.196 2.232 1.00 87.69 93 ARG A CA 1
ATOM 731 C C . ARG A 1 93 ? 4.351 -10.744 2.594 1.00 87.69 93 ARG A C 1
ATOM 733 O O . ARG A 1 93 ? 4.187 -9.908 1.712 1.00 87.69 93 ARG A O 1
ATOM 740 N N . SER A 1 94 ? 4.336 -10.451 3.890 1.00 92.12 94 SER A N 1
ATOM 741 C CA . SER A 1 94 ? 4.187 -9.082 4.365 1.00 92.12 94 SER A CA 1
ATOM 742 C C . SER A 1 94 ? 5.355 -8.197 3.928 1.00 92.12 94 SER A C 1
ATOM 744 O O . SER A 1 94 ? 6.517 -8.614 3.954 1.00 92.12 94 SER A O 1
ATOM 746 N N . GLU A 1 95 ? 5.038 -6.955 3.586 1.00 93.00 95 GLU A N 1
ATOM 747 C CA . GLU A 1 95 ? 5.998 -5.903 3.272 1.00 93.00 95 GLU A CA 1
ATOM 748 C C . GLU A 1 95 ? 6.033 -4.848 4.378 1.00 93.00 95 GLU A C 1
ATOM 750 O O . GLU A 1 95 ? 5.079 -4.681 5.139 1.00 93.00 95 GLU A O 1
ATOM 755 N N . HIS A 1 96 ? 7.136 -4.108 4.448 1.00 93.69 96 HIS A N 1
ATOM 756 C CA . HIS A 1 96 ? 7.286 -2.982 5.362 1.00 93.69 96 HIS A CA 1
ATOM 757 C C . HIS A 1 96 ? 7.367 -1.688 4.575 1.00 93.69 96 HIS A C 1
ATOM 759 O O . HIS A 1 96 ? 8.114 -1.596 3.600 1.00 93.69 96 HIS A O 1
ATOM 765 N N . TRP A 1 97 ? 6.594 -0.694 4.989 1.00 94.75 97 TRP A N 1
ATOM 766 C CA . TRP A 1 97 ? 6.580 0.617 4.360 1.00 94.75 97 TRP A CA 1
ATOM 767 C C . TRP A 1 97 ? 7.020 1.690 5.349 1.00 94.75 97 TRP A C 1
ATOM 769 O O . TRP A 1 97 ? 6.806 1.565 6.557 1.00 94.75 97 TRP A O 1
ATOM 779 N N . THR A 1 98 ? 7.589 2.762 4.814 1.00 93.94 98 THR A N 1
ATOM 780 C CA . THR A 1 98 ? 7.975 3.957 5.569 1.00 93.94 98 THR A CA 1
ATOM 781 C C . THR A 1 98 ? 7.149 5.135 5.083 1.00 93.94 98 THR A C 1
ATOM 783 O O . THR A 1 98 ? 6.983 5.315 3.871 1.00 93.94 98 THR A O 1
ATOM 786 N N . MET A 1 99 ? 6.625 5.935 6.009 1.00 89.12 99 MET A N 1
ATOM 787 C CA . MET A 1 99 ? 5.905 7.152 5.651 1.00 89.12 99 MET A CA 1
ATOM 788 C C . MET A 1 99 ? 6.877 8.175 5.054 1.00 89.12 99 MET A C 1
ATOM 790 O O . MET A 1 99 ? 7.959 8.410 5.586 1.00 89.12 99 MET A O 1
ATOM 794 N N . VAL A 1 100 ? 6.486 8.765 3.929 1.00 87.50 100 VAL A N 1
ATOM 795 C CA . VAL A 1 100 ? 7.229 9.829 3.242 1.00 87.50 100 VAL A CA 1
ATOM 796 C C . VAL A 1 100 ? 6.628 11.192 3.572 1.00 87.50 100 VAL A C 1
ATOM 798 O O . VAL A 1 100 ? 7.371 12.144 3.786 1.00 87.50 100 VAL A O 1
ATOM 801 N N . SER A 1 101 ? 5.296 11.290 3.617 1.00 82.44 101 SER A N 1
ATOM 802 C CA . SER A 1 101 ? 4.589 12.492 4.067 1.00 82.44 101 SER A CA 1
ATOM 803 C C . SER A 1 101 ? 3.190 12.152 4.581 1.00 82.44 101 SER A C 1
ATOM 805 O O . SER A 1 101 ? 2.5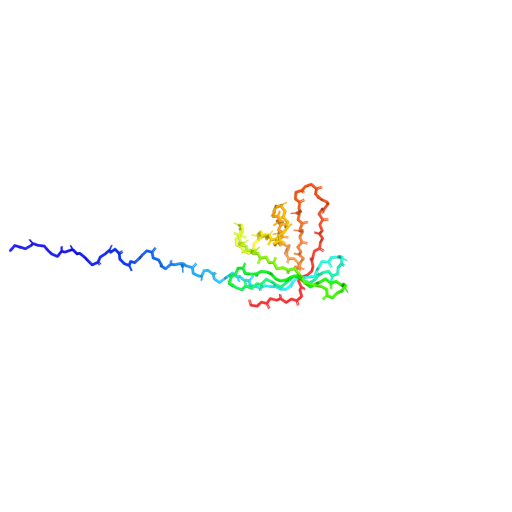66 11.195 4.109 1.00 82.44 101 SER A O 1
ATOM 807 N N . ASP A 1 102 ? 2.679 12.977 5.483 1.00 77.38 102 ASP A N 1
ATOM 808 C CA . ASP A 1 102 ? 1.260 13.131 5.795 1.00 77.38 102 ASP A CA 1
ATOM 809 C C . ASP A 1 102 ? 0.661 14.307 4.992 1.00 77.38 102 ASP A C 1
ATOM 811 O O . ASP A 1 102 ? 1.389 15.048 4.321 1.00 77.38 102 ASP A O 1
ATOM 815 N N . LYS A 1 103 ? -0.672 14.402 4.945 1.00 64.94 103 LYS A N 1
ATOM 816 C CA . LYS A 1 103 ? -1.433 15.472 4.282 1.00 64.94 103 LYS A CA 1
ATOM 817 C C . LYS A 1 103 ? -2.644 15.869 5.111 1.00 64.94 103 LYS A C 1
ATOM 819 O O . LYS A 1 103 ? -3.267 14.958 5.704 1.00 64.94 103 LYS A O 1
#

Foldseek 3Di:
DDDDDDPPDPPPPPPVLPQQWWFWKAWPQGWIWTGDSVQKIWIQHPVRDIWIWGKDAPDRPAKIWIDTPPDPFIWIWGDDPVQKIWIDDVPDDIIIMGTPDID

Radius of gyration: 18.57 Å; chains: 1; bounding box: 67×37×31 Å